Protein AF-A0A940SPJ9-F1 (afdb_monomer)

Sequence (84 aa):
CPLPHADKLLMQGDSDAASEEEIEQYLAQMQPCAVIADPLYRFILPKGTRHIELPHYAFSGRCFERQMQNLTGTNFEAWLQSAQ

Structure (mmCIF, N/CA/C/O backbone):
data_AF-A0A940SPJ9-F1
#
_entry.id   AF-A0A940SPJ9-F1
#
loop_
_atom_site.group_PDB
_atom_site.id
_atom_site.type_symbol
_atom_site.label_atom_id
_atom_site.label_alt_id
_atom_site.label_comp_id
_atom_site.label_asym_id
_atom_site.label_entity_id
_atom_site.label_seq_id
_atom_site.pdbx_PDB_ins_code
_atom_site.Cartn_x
_atom_site.Cartn_y
_atom_site.Cartn_z
_atom_site.occupancy
_atom_site.B_iso_or_equiv
_atom_site.auth_seq_id
_atom_site.auth_comp_id
_atom_site.auth_asym_id
_atom_site.auth_atom_id
_atom_site.pdbx_PDB_model_num
ATOM 1 N N . CYS A 1 1 ? 4.438 28.985 -12.109 1.00 44.03 1 CYS A N 1
ATO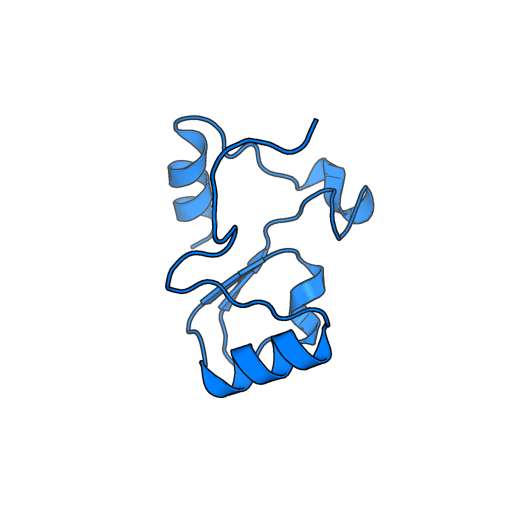M 2 C CA . CYS A 1 1 ? 3.391 28.992 -13.148 1.00 44.03 1 CYS A CA 1
ATOM 3 C C . CYS A 1 1 ? 2.312 28.007 -12.702 1.00 44.03 1 CYS A C 1
ATOM 5 O O . CYS A 1 1 ? 2.609 26.818 -12.721 1.00 44.03 1 CYS A O 1
ATOM 7 N N . PRO A 1 2 ? 1.155 28.446 -12.178 1.00 50.75 2 PRO A N 1
ATOM 8 C CA . PRO A 1 2 ? 0.057 27.523 -11.897 1.00 50.75 2 PRO A CA 1
ATOM 9 C C . PRO A 1 2 ? -0.500 27.002 -13.231 1.00 50.75 2 PRO A C 1
ATOM 11 O O . PRO A 1 2 ? -0.618 27.763 -14.191 1.00 50.75 2 PRO A O 1
ATOM 14 N 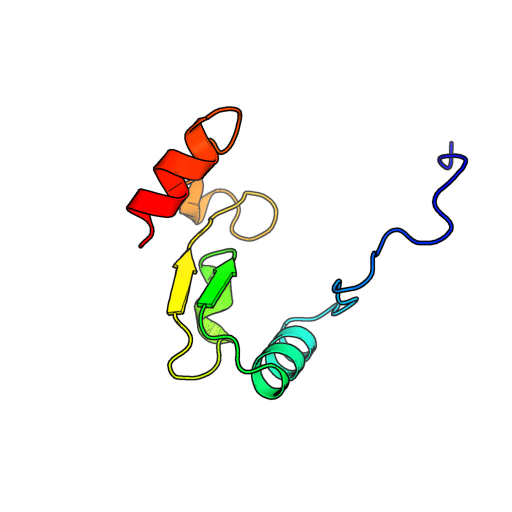N . LEU A 1 3 ? -0.752 25.696 -13.321 1.00 61.94 3 LEU A N 1
ATOM 15 C CA . LEU A 1 3 ? -1.300 25.076 -14.528 1.00 61.94 3 LEU A CA 1
ATOM 16 C C . LEU A 1 3 ? -2.734 25.589 -14.770 1.00 61.94 3 LEU A C 1
ATOM 18 O O . LEU A 1 3 ? -3.494 25.695 -13.810 1.00 61.94 3 LEU A O 1
ATOM 22 N N . PRO A 1 4 ? -3.109 25.924 -16.019 1.00 59.06 4 PRO A N 1
ATOM 23 C CA . PRO A 1 4 ? -4.291 26.738 -16.283 1.00 59.06 4 PRO A CA 1
ATOM 24 C C . PRO A 1 4 ? -5.644 26.055 -16.053 1.00 59.06 4 PRO A C 1
ATOM 26 O O . PRO A 1 4 ? -6.588 26.790 -15.815 1.00 59.06 4 PRO A O 1
ATOM 29 N N . HIS A 1 5 ? -5.780 24.722 -16.058 1.00 61.00 5 HIS A N 1
ATOM 30 C CA . HIS A 1 5 ? -7.083 24.074 -15.836 1.00 61.00 5 HIS A CA 1
ATOM 31 C C . HIS A 1 5 ? -6.975 22.693 -15.178 1.00 61.00 5 HIS A C 1
ATOM 33 O O . HIS A 1 5 ? -6.614 21.717 -15.830 1.00 61.00 5 HIS A O 1
ATOM 39 N N . ALA A 1 6 ? -7.370 22.624 -13.908 1.00 58.09 6 ALA A N 1
ATOM 40 C CA . ALA A 1 6 ? -8.179 21.542 -13.355 1.00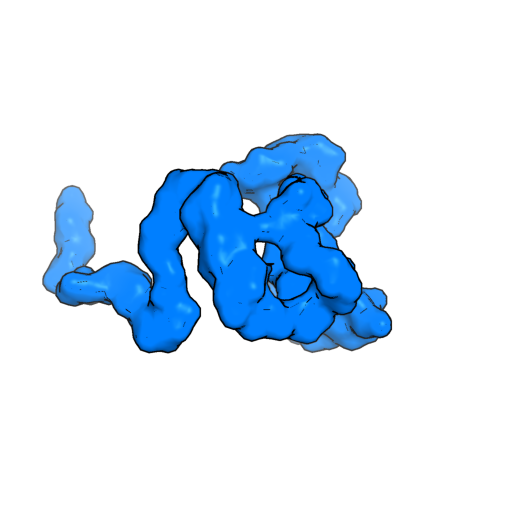 58.09 6 ALA A CA 1
ATOM 41 C C . ALA A 1 6 ? -8.840 22.096 -12.084 1.00 58.09 6 ALA A C 1
ATOM 43 O O . ALA A 1 6 ? -8.192 22.197 -11.046 1.00 58.09 6 ALA A O 1
ATOM 44 N N . ASP A 1 7 ? -10.112 22.500 -12.163 1.00 61.97 7 ASP A N 1
ATOM 45 C CA . ASP A 1 7 ? -10.857 23.065 -11.021 1.00 61.97 7 ASP A CA 1
ATOM 46 C C . ASP A 1 7 ? -10.963 22.082 -9.830 1.00 61.97 7 ASP A C 1
ATOM 48 O O . ASP A 1 7 ? -11.292 22.481 -8.713 1.00 61.97 7 ASP A O 1
ATOM 52 N N . LYS A 1 8 ? -10.629 20.800 -10.052 1.00 66.06 8 LYS A N 1
ATOM 53 C CA . LYS A 1 8 ? -10.358 19.765 -9.047 1.00 66.06 8 LYS A CA 1
ATOM 54 C C . LYS A 1 8 ? -9.274 18.806 -9.550 1.00 66.06 8 LYS A C 1
ATOM 56 O O . LYS A 1 8 ? -9.350 18.345 -10.684 1.00 66.06 8 LYS A O 1
ATOM 61 N N . LEU A 1 9 ? -8.306 18.474 -8.691 1.00 77.69 9 LEU A N 1
ATOM 62 C CA . LEU A 1 9 ? -7.330 17.396 -8.933 1.00 77.69 9 LEU A CA 1
ATOM 63 C C . LEU A 1 9 ? -7.945 16.000 -8.754 1.00 77.69 9 LEU A C 1
ATOM 65 O O . LEU A 1 9 ? -7.481 15.050 -9.370 1.00 77.69 9 LEU A O 1
ATOM 69 N N . LEU A 1 10 ? -8.972 15.900 -7.909 1.00 84.12 10 LEU A N 1
ATOM 70 C CA . LEU A 1 10 ? -9.640 14.653 -7.550 1.00 84.12 10 LEU A CA 1
ATOM 71 C C . LEU A 1 10 ? -10.880 14.431 -8.423 1.00 84.12 10 LEU A C 1
ATOM 73 O O . LEU A 1 10 ? -11.697 15.343 -8.606 1.00 84.12 10 LEU A O 1
ATOM 77 N N . MET A 1 11 ? -11.027 13.216 -8.935 1.00 86.50 11 MET A N 1
ATOM 78 C CA . MET A 1 11 ? -12.175 12.747 -9.703 1.00 86.50 11 MET A CA 1
ATOM 79 C C . MET A 1 11 ? -13.207 12.045 -8.812 1.00 86.50 11 MET A C 1
ATOM 81 O O . MET A 1 11 ? -13.013 11.818 -7.619 1.00 86.50 11 MET A O 1
ATOM 85 N N . GLN A 1 12 ? -14.358 11.704 -9.395 1.00 85.75 12 GLN A N 1
ATOM 86 C CA . GLN A 1 12 ? -15.358 10.894 -8.708 1.00 85.75 12 GLN A CA 1
ATOM 87 C C . GLN A 1 12 ? -14.769 9.521 -8.350 1.00 85.75 12 GLN A C 1
ATOM 89 O O . GLN A 1 12 ? -14.333 8.791 -9.235 1.00 85.75 12 GLN A O 1
ATOM 94 N N . GLY A 1 13 ? -14.819 9.167 -7.065 1.00 84.62 13 GLY A N 1
ATOM 95 C CA . GLY A 1 13 ? -14.245 7.927 -6.534 1.00 84.62 13 GLY A CA 1
ATOM 96 C C . GLY A 1 13 ? -12.918 8.128 -5.802 1.00 84.62 13 GLY A C 1
ATOM 97 O O . GLY A 1 13 ? -12.527 7.245 -5.043 1.00 84.62 13 GLY A O 1
ATOM 98 N N . ASP A 1 14 ? -12.280 9.289 -5.960 1.00 88.94 14 ASP A N 1
ATOM 99 C CA . ASP A 1 14 ? -11.101 9.647 -5.177 1.00 88.94 14 ASP A CA 1
ATOM 100 C C . ASP A 1 14 ? -11.503 10.102 -3.765 1.00 88.94 14 ASP A C 1
ATOM 102 O O . ASP A 1 14 ? -12.581 10.665 -3.554 1.00 88.94 14 ASP A O 1
ATOM 106 N N . SER A 1 15 ? -10.605 9.879 -2.805 1.00 87.56 15 SER A N 1
ATOM 107 C CA . SER A 1 15 ? -10.700 10.391 -1.436 1.00 87.56 15 SER A CA 1
ATOM 108 C C . SER A 1 15 ? -9.628 11.456 -1.206 1.00 87.56 15 SER A C 1
ATOM 110 O O . SER A 1 15 ? -8.531 11.366 -1.759 1.00 87.56 15 SER A O 1
ATOM 112 N N . ASP A 1 16 ? -9.943 12.460 -0.390 1.00 88.12 16 ASP A N 1
ATOM 113 C CA . ASP A 1 16 ? -9.018 13.497 0.073 1.00 88.12 16 ASP A CA 1
ATOM 114 C C . ASP A 1 16 ? -8.378 13.169 1.434 1.00 88.12 16 ASP A C 1
ATOM 116 O O . ASP A 1 16 ? -7.779 14.053 2.044 1.00 88.12 16 ASP A O 1
ATOM 120 N N . ALA A 1 17 ? -8.479 11.909 1.885 1.00 91.38 17 ALA A N 1
ATOM 121 C CA . ALA A 1 17 ? -7.901 11.434 3.140 1.00 91.38 17 ALA A CA 1
ATOM 122 C C . ALA A 1 17 ? -6.425 11.841 3.274 1.00 91.38 17 ALA A C 1
ATOM 124 O O . ALA A 1 17 ? -5.573 11.447 2.471 1.00 91.38 17 ALA A O 1
ATOM 125 N N . ALA A 1 18 ? -6.132 12.630 4.303 1.00 88.50 18 ALA A N 1
ATOM 126 C CA . ALA A 1 18 ? -4.836 13.268 4.499 1.00 88.50 18 ALA A CA 1
ATOM 127 C C . ALA A 1 18 ? -3.981 12.581 5.575 1.00 88.50 18 ALA A C 1
ATOM 129 O O . ALA A 1 18 ? -2.795 12.899 5.704 1.00 88.50 18 ALA A O 1
ATOM 130 N N . SER A 1 19 ? -4.559 11.652 6.343 1.00 92.06 19 SER A N 1
ATOM 131 C CA . SER A 1 19 ? -3.868 10.923 7.407 1.00 92.06 19 SER A CA 1
ATOM 132 C C . SER A 1 19 ? -4.136 9.420 7.361 1.00 92.06 19 SER A C 1
ATOM 134 O O . SER A 1 19 ? -5.099 8.952 6.753 1.00 92.06 19 SER A O 1
ATOM 136 N N . GLU A 1 20 ? -3.268 8.660 8.025 1.00 92.69 20 GLU A N 1
ATOM 137 C CA . GLU A 1 20 ? -3.403 7.210 8.170 1.00 92.69 20 GLU A CA 1
ATOM 138 C C . GLU A 1 20 ? -4.724 6.839 8.867 1.00 92.69 20 GLU A C 1
ATOM 140 O O . GLU A 1 20 ? -5.424 5.932 8.421 1.00 92.69 20 GLU A O 1
ATOM 145 N N . GLU A 1 21 ? -5.122 7.606 9.886 1.00 95.44 21 GLU A N 1
ATOM 146 C CA . GLU A 1 21 ? -6.380 7.421 10.614 1.00 95.44 21 GLU A CA 1
ATOM 147 C C . GLU A 1 21 ? -7.610 7.705 9.742 1.00 95.44 21 GLU A C 1
ATOM 149 O O . GLU A 1 21 ? -8.614 6.997 9.834 1.00 95.44 21 GLU A O 1
ATOM 154 N N . GLU A 1 22 ? -7.553 8.729 8.885 1.00 96.31 22 GLU A N 1
ATOM 155 C CA . GLU A 1 22 ? -8.636 9.019 7.940 1.00 96.31 22 GLU A CA 1
ATOM 156 C C . GLU A 1 22 ? -8.770 7.896 6.906 1.00 96.31 22 GLU A C 1
ATOM 158 O O . GLU A 1 22 ? -9.879 7.428 6.638 1.00 96.31 22 GLU A O 1
ATOM 163 N N . ILE A 1 23 ? -7.646 7.411 6.368 1.00 95.19 23 ILE A N 1
ATOM 164 C CA . ILE A 1 23 ? -7.628 6.273 5.444 1.00 95.19 23 ILE A CA 1
ATOM 165 C C . ILE A 1 23 ? -8.219 5.028 6.120 1.00 95.19 23 ILE A C 1
ATOM 167 O O . ILE A 1 23 ? -9.084 4.376 5.533 1.00 95.19 23 ILE A O 1
ATOM 171 N N . GLU A 1 24 ? -7.804 4.710 7.350 1.00 96.50 24 GLU A N 1
ATOM 172 C CA . GLU A 1 24 ? -8.330 3.572 8.114 1.00 96.50 24 GLU A CA 1
ATOM 173 C C . GLU A 1 24 ? -9.858 3.664 8.274 1.00 96.50 24 GLU A C 1
ATOM 175 O O . GLU A 1 24 ? -10.575 2.691 8.021 1.00 96.50 24 GLU A O 1
ATOM 180 N N . GLN A 1 25 ? -10.382 4.847 8.613 1.00 95.94 25 GLN A N 1
ATOM 181 C CA . GLN A 1 25 ? -11.824 5.082 8.731 1.00 95.94 25 GLN A CA 1
ATOM 182 C C . GLN A 1 25 ? -12.559 4.880 7.402 1.00 95.94 25 GLN A C 1
ATOM 184 O O . GLN A 1 25 ? -13.612 4.233 7.379 1.00 95.94 25 GLN A O 1
ATOM 189 N N . TYR A 1 26 ? -12.013 5.392 6.296 1.00 94.94 26 TYR A N 1
ATOM 190 C CA . TYR A 1 26 ? -12.590 5.186 4.967 1.00 94.94 26 TYR A CA 1
ATOM 191 C C . TYR A 1 26 ? -12.617 3.704 4.585 1.00 94.94 26 TYR A C 1
ATOM 193 O O . TYR A 1 26 ? -13.647 3.202 4.127 1.00 94.94 26 TYR A O 1
ATOM 201 N N . LEU A 1 27 ? -11.521 2.978 4.816 1.00 95.00 27 LEU A N 1
ATOM 202 C CA . LEU A 1 27 ? -11.436 1.549 4.522 1.00 95.00 27 LEU A CA 1
ATOM 203 C C . LEU A 1 27 ? -12.403 0.731 5.388 1.00 95.00 27 LEU A C 1
ATOM 205 O O . LEU A 1 27 ? -13.048 -0.187 4.877 1.00 95.00 27 LEU A O 1
ATOM 209 N N . ALA A 1 28 ? -12.554 1.081 6.668 1.00 94.12 28 ALA A N 1
ATOM 210 C CA . ALA A 1 28 ? -13.497 0.430 7.574 1.00 94.12 28 ALA A CA 1
ATOM 211 C C . ALA A 1 28 ? -14.961 0.619 7.141 1.00 94.12 28 ALA A C 1
ATOM 213 O O . ALA A 1 28 ? -15.766 -0.300 7.289 1.00 94.12 28 ALA A O 1
ATOM 214 N N . GLN A 1 29 ? -15.308 1.782 6.580 1.00 94.12 29 GLN A N 1
ATOM 215 C CA . GLN A 1 29 ? -16.649 2.049 6.048 1.00 94.12 29 GLN A CA 1
ATOM 216 C C . GLN A 1 29 ? -16.889 1.348 4.706 1.00 94.12 29 GLN A C 1
ATOM 218 O O . GLN A 1 29 ? -17.947 0.756 4.498 1.00 94.12 29 GLN A O 1
ATOM 223 N N . MET A 1 30 ? -15.909 1.404 3.801 1.00 93.94 30 MET A N 1
ATOM 224 C CA . MET A 1 30 ? -16.011 0.828 2.459 1.00 93.94 30 MET A CA 1
ATOM 225 C C . MET A 1 30 ? -15.987 -0.708 2.471 1.00 93.94 30 MET A C 1
ATOM 227 O O . MET A 1 30 ? -16.624 -1.327 1.621 1.00 93.94 30 MET A O 1
ATOM 231 N N . GLN A 1 31 ? -15.252 -1.315 3.410 1.00 94.88 31 GLN A N 1
ATOM 232 C CA . GLN A 1 31 ? -14.983 -2.757 3.492 1.00 94.88 31 GLN A CA 1
ATOM 233 C C . GLN A 1 31 ? -14.589 -3.387 2.142 1.00 94.88 31 GLN A C 1
ATOM 235 O O . GLN A 1 31 ? -15.284 -4.270 1.627 1.00 94.88 31 GLN A O 1
ATOM 240 N N . PRO A 1 32 ? -13.473 -2.944 1.537 1.00 95.69 32 PRO A N 1
ATOM 241 C CA . PRO A 1 32 ? -13.046 -3.457 0.246 1.00 95.69 32 PRO A CA 1
ATOM 242 C C . PRO A 1 32 ? -12.641 -4.933 0.332 1.00 95.69 32 PRO A C 1
ATOM 244 O O . PRO A 1 32 ? -11.997 -5.379 1.287 1.00 95.69 32 PRO A O 1
ATOM 247 N N . CYS A 1 33 ? -12.960 -5.691 -0.720 1.00 95.62 33 CYS A N 1
ATOM 248 C CA . CYS A 1 33 ? -12.524 -7.081 -0.852 1.00 95.62 33 CYS A CA 1
ATOM 249 C C . CYS A 1 33 ? -11.006 -7.192 -1.072 1.00 95.62 33 CYS A C 1
ATOM 251 O O . CYS A 1 33 ? -10.382 -8.135 -0.584 1.00 95.62 33 CYS A O 1
ATOM 253 N N . ALA A 1 34 ? -10.409 -6.222 -1.768 1.00 95.25 34 ALA A N 1
ATOM 254 C CA . ALA A 1 34 ? -8.978 -6.139 -2.011 1.00 95.25 34 ALA A CA 1
ATOM 255 C C . ALA A 1 34 ? -8.495 -4.682 -2.036 1.00 95.25 34 ALA A C 1
ATOM 257 O O . ALA A 1 34 ? -9.227 -3.792 -2.466 1.00 95.25 34 ALA A O 1
ATOM 258 N N . VAL A 1 35 ? -7.252 -4.461 -1.609 1.00 95.75 35 VAL A N 1
ATOM 259 C CA . VAL A 1 35 ? -6.563 -3.164 -1.646 1.00 9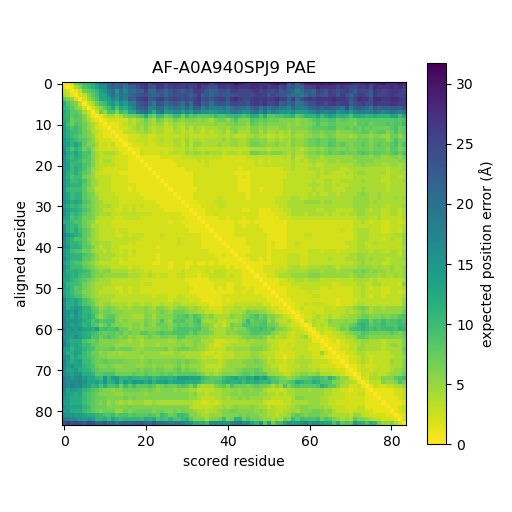5.75 35 VAL A CA 1
ATOM 260 C C . VAL A 1 35 ? -5.207 -3.342 -2.318 1.00 95.75 35 VAL A C 1
ATOM 262 O O . VAL A 1 35 ? -4.416 -4.183 -1.894 1.00 95.75 35 VAL A O 1
ATOM 265 N N . ILE A 1 36 ? -4.945 -2.541 -3.353 1.00 94.25 36 ILE A N 1
ATOM 266 C CA . ILE A 1 36 ? -3.628 -2.413 -3.986 1.00 94.25 36 ILE A CA 1
ATOM 267 C C . ILE A 1 36 ? -2.975 -1.158 -3.416 1.00 94.25 36 ILE A C 1
ATOM 269 O O . ILE A 1 36 ? -3.426 -0.052 -3.702 1.00 94.25 36 ILE A O 1
ATOM 273 N N . ALA A 1 37 ? -1.948 -1.324 -2.588 1.00 93.56 37 ALA A N 1
ATOM 274 C CA . ALA A 1 37 ? -1.284 -0.205 -1.924 1.00 93.56 37 ALA A CA 1
ATOM 275 C C . ALA A 1 37 ? 0.126 -0.587 -1.470 1.00 93.56 37 ALA A C 1
ATOM 277 O O . ALA A 1 37 ? 0.498 -1.765 -1.472 1.00 93.56 37 ALA A O 1
ATOM 278 N N . ASP A 1 38 ? 0.892 0.410 -1.034 1.00 93.88 38 ASP A N 1
ATOM 279 C CA . ASP A 1 38 ? 2.215 0.199 -0.455 1.00 93.88 38 ASP A CA 1
ATOM 280 C C . ASP A 1 38 ? 2.176 -0.842 0.686 1.00 93.88 38 ASP A C 1
ATOM 282 O O . ASP A 1 38 ? 1.189 -0.900 1.431 1.00 93.88 38 ASP A O 1
ATOM 286 N N . PRO A 1 39 ? 3.232 -1.663 0.859 1.00 93.31 39 PRO A N 1
ATOM 287 C CA . PRO A 1 39 ? 3.305 -2.657 1.923 1.00 93.31 39 PRO A CA 1
ATOM 288 C C . PRO A 1 39 ? 2.975 -2.118 3.321 1.00 93.31 39 PRO A C 1
ATOM 290 O O . PRO A 1 39 ? 2.497 -2.883 4.158 1.00 93.31 39 PRO A O 1
ATOM 293 N N . LEU A 1 40 ? 3.204 -0.833 3.595 1.00 93.00 40 LEU A N 1
ATOM 294 C CA . LEU A 1 40 ? 2.908 -0.223 4.893 1.00 93.00 40 LEU A CA 1
ATOM 295 C C . LEU A 1 40 ? 1.406 -0.097 5.199 1.00 93.00 40 LEU A C 1
ATOM 297 O O . LEU A 1 40 ? 1.041 -0.080 6.369 1.00 93.00 40 LEU A O 1
ATOM 301 N N . TYR A 1 41 ? 0.521 -0.132 4.196 1.00 94.00 41 TYR A N 1
ATOM 302 C CA . TYR A 1 41 ? -0.931 -0.083 4.427 1.00 94.00 41 TYR A CA 1
ATOM 303 C C . TYR A 1 41 ? -1.461 -1.297 5.197 1.00 94.00 41 TYR A C 1
ATOM 305 O O . TYR A 1 41 ? -2.545 -1.221 5.765 1.00 94.00 41 TYR A O 1
ATOM 313 N N . ARG A 1 42 ? -0.696 -2.399 5.278 1.00 94.06 42 ARG A N 1
ATOM 314 C CA . ARG A 1 42 ? -1.082 -3.640 5.976 1.00 94.06 42 ARG A CA 1
ATOM 315 C C . ARG A 1 42 ? -1.586 -3.424 7.408 1.00 94.06 42 ARG A C 1
ATOM 317 O O . ARG A 1 42 ? -2.328 -4.258 7.915 1.00 94.06 42 ARG A O 1
ATOM 324 N N . PHE A 1 43 ? -1.143 -2.352 8.068 1.00 93.88 43 PHE A N 1
ATOM 325 C CA . PHE A 1 43 ? -1.464 -2.062 9.465 1.00 93.88 43 PHE A CA 1
ATOM 326 C C . PHE A 1 43 ? -2.836 -1.407 9.653 1.00 93.88 43 PHE A C 1
ATOM 328 O O . PHE A 1 43 ? -3.380 -1.495 10.748 1.00 93.88 43 PHE A O 1
ATOM 335 N N . ILE A 1 44 ? -3.408 -0.837 8.588 1.00 95.19 44 ILE A N 1
ATOM 336 C CA . ILE A 1 44 ? -4.690 -0.116 8.609 1.00 95.19 44 ILE A CA 1
ATOM 337 C C . ILE A 1 44 ? -5.781 -0.777 7.763 1.00 95.19 44 ILE A C 1
ATOM 339 O O . ILE A 1 44 ? -6.863 -0.221 7.574 1.00 95.19 44 ILE A O 1
ATOM 343 N N . LEU A 1 45 ? -5.508 -1.958 7.198 1.00 96.62 45 LEU A N 1
ATOM 344 C CA . LEU A 1 45 ? -6.509 -2.666 6.409 1.00 96.62 45 LEU A CA 1
ATOM 345 C C . LEU A 1 45 ? -7.554 -3.333 7.315 1.00 96.62 45 LEU A C 1
ATOM 347 O O . LEU A 1 45 ? -7.199 -3.948 8.327 1.00 96.62 45 LEU A O 1
ATOM 351 N N . PRO A 1 46 ? -8.840 -3.318 6.920 1.00 95.94 46 PRO A N 1
ATOM 352 C CA . PRO A 1 46 ? -9.868 -4.097 7.589 1.00 95.94 46 PRO A CA 1
ATOM 353 C C . PRO A 1 46 ? -9.540 -5.595 7.590 1.00 95.94 46 PRO A C 1
ATOM 355 O O . PRO A 1 46 ? -8.915 -6.140 6.674 1.00 95.94 46 PRO A O 1
ATOM 358 N N . LYS A 1 47 ? -10.010 -6.306 8.618 1.00 93.88 47 LYS A N 1
ATOM 359 C CA . LYS A 1 47 ? -9.816 -7.759 8.713 1.00 93.88 47 LYS A CA 1
ATOM 360 C C . LYS A 1 47 ? -10.476 -8.468 7.531 1.00 93.88 47 LYS A C 1
ATOM 362 O O . LYS A 1 47 ? -11.653 -8.265 7.259 1.00 93.88 47 LYS A O 1
ATOM 367 N N . GLY A 1 48 ? -9.728 -9.361 6.888 1.00 92.31 48 GLY A N 1
ATOM 368 C CA . GLY A 1 48 ? -10.215 -10.146 5.751 1.00 92.31 48 GLY A CA 1
ATOM 369 C C . GLY A 1 48 ? -10.101 -9.439 4.399 1.00 92.31 48 GLY A C 1
ATOM 370 O O . GLY A 1 48 ? -10.321 -10.086 3.378 1.00 92.31 48 GLY A O 1
ATOM 371 N N . THR A 1 49 ? -9.701 -8.164 4.365 1.00 96.81 49 THR A N 1
ATOM 372 C CA . THR A 1 49 ? -9.333 -7.490 3.118 1.00 96.81 49 THR A CA 1
ATOM 373 C C . THR A 1 49 ? -8.055 -8.110 2.560 1.00 96.81 49 THR A C 1
ATOM 375 O O . THR A 1 49 ? -7.045 -8.245 3.254 1.00 96.81 49 THR A O 1
ATOM 378 N N . ARG A 1 50 ? -8.085 -8.481 1.278 1.00 95.94 50 ARG A N 1
ATOM 379 C CA . ARG A 1 50 ? -6.905 -8.974 0.569 1.00 95.94 50 ARG A CA 1
ATOM 380 C C . ARG A 1 50 ? -5.951 -7.814 0.283 1.00 95.94 50 ARG A C 1
ATOM 382 O O . ARG A 1 50 ? -6.301 -6.896 -0.453 1.00 95.94 50 ARG A O 1
ATOM 389 N N . HIS A 1 51 ? -4.729 -7.876 0.800 1.00 95.44 51 HIS A N 1
ATOM 390 C CA . HIS A 1 51 ? -3.690 -6.898 0.469 1.00 95.44 51 HIS A CA 1
ATOM 391 C C . HIS A 1 51 ? -2.890 -7.354 -0.750 1.00 95.44 51 HIS A C 1
ATOM 393 O O . HIS A 1 51 ? -2.324 -8.446 -0.752 1.00 95.44 51 HIS A O 1
ATOM 399 N N . ILE A 1 52 ? -2.849 -6.517 -1.782 1.00 94.62 52 ILE A N 1
ATOM 400 C CA . ILE A 1 52 ? -1.946 -6.642 -2.922 1.00 94.62 52 ILE A CA 1
ATOM 401 C C . ILE A 1 52 ? -0.862 -5.580 -2.743 1.00 94.62 52 ILE A C 1
ATOM 403 O O . ILE A 1 52 ? -1.103 -4.384 -2.917 1.00 94.62 52 ILE A O 1
ATOM 407 N N . GLU A 1 53 ? 0.325 -6.021 -2.341 1.00 93.12 53 GLU A N 1
ATOM 408 C CA . GLU A 1 53 ? 1.443 -5.123 -2.072 1.00 93.12 53 GLU A CA 1
ATOM 409 C C . GLU A 1 53 ? 1.988 -4.524 -3.377 1.00 93.12 53 GLU A C 1
ATOM 411 O O . GLU A 1 53 ? 2.420 -5.241 -4.281 1.00 93.12 53 GLU A O 1
ATOM 416 N N . LEU A 1 54 ? 1.995 -3.193 -3.457 1.00 93.25 54 LEU A N 1
ATOM 417 C CA . LEU A 1 54 ? 2.593 -2.435 -4.551 1.00 93.25 54 LEU A CA 1
ATOM 418 C C . LEU A 1 54 ? 3.551 -1.381 -3.975 1.00 93.25 54 LEU A C 1
ATOM 420 O O . LEU A 1 54 ? 3.147 -0.239 -3.747 1.00 93.25 54 LEU A O 1
ATOM 424 N N . PRO A 1 55 ? 4.811 -1.753 -3.684 1.00 92.12 55 PRO A N 1
ATOM 425 C CA . PRO A 1 55 ? 5.776 -0.823 -3.116 1.00 92.12 55 PRO A CA 1
ATOM 426 C C . PRO A 1 55 ? 6.081 0.319 -4.082 1.00 92.12 55 PRO A C 1
ATOM 428 O O . PRO A 1 55 ? 6.282 0.099 -5.279 1.00 92.12 55 PRO A O 1
ATOM 431 N N . HIS A 1 56 ? 6.171 1.536 -3.548 1.00 88.06 56 HIS A N 1
ATOM 432 C CA . HIS A 1 56 ? 6.553 2.711 -4.324 1.00 88.06 56 HIS A CA 1
ATOM 433 C C . HIS A 1 56 ? 7.414 3.685 -3.511 1.00 88.06 56 HIS A C 1
ATOM 435 O O . HIS A 1 56 ? 7.305 3.809 -2.292 1.00 88.06 56 HIS A O 1
ATOM 441 N N . TYR A 1 57 ? 8.278 4.427 -4.209 1.00 86.56 57 TYR A N 1
ATOM 442 C CA . TYR A 1 57 ? 9.268 5.304 -3.576 1.00 86.56 57 TYR A CA 1
ATOM 443 C C . TYR A 1 57 ? 8.684 6.405 -2.694 1.00 86.56 57 TYR A C 1
ATOM 445 O O . TYR A 1 57 ? 9.330 6.803 -1.729 1.00 86.56 57 TYR A O 1
ATOM 453 N N . ALA A 1 58 ? 7.499 6.913 -3.032 1.00 84.94 58 ALA A N 1
ATOM 454 C CA . ALA A 1 58 ? 6.919 8.059 -2.337 1.00 84.94 58 ALA A CA 1
ATOM 455 C C . ALA A 1 58 ? 6.477 7.748 -0.896 1.00 84.94 58 ALA A C 1
ATOM 457 O O . ALA A 1 58 ? 6.273 8.689 -0.137 1.00 84.94 58 ALA A O 1
ATOM 458 N N . PHE A 1 59 ? 6.350 6.468 -0.516 1.00 81.81 59 PHE A N 1
ATOM 459 C CA . PHE A 1 59 ? 5.908 6.078 0.825 1.00 81.81 59 PHE A CA 1
ATOM 460 C C . PHE A 1 59 ? 6.959 5.242 1.559 1.00 81.81 59 PHE A C 1
ATOM 462 O O . PHE A 1 59 ? 7.627 5.742 2.462 1.00 81.81 59 PHE A O 1
ATOM 469 N N . SER A 1 60 ? 7.196 4.001 1.132 1.00 84.44 60 SER A N 1
ATOM 470 C CA . SER A 1 60 ? 8.153 3.110 1.802 1.00 84.44 60 SER A CA 1
ATOM 471 C C . SER A 1 60 ? 9.618 3.308 1.382 1.00 84.44 60 SER A C 1
ATOM 473 O O . SER A 1 60 ? 10.533 2.706 1.957 1.00 84.44 60 SER A O 1
ATOM 475 N N . GLY A 1 61 ? 9.873 4.182 0.403 1.00 83.94 61 GLY A N 1
ATOM 476 C CA . GLY A 1 61 ? 11.216 4.567 -0.022 1.00 83.94 61 GLY A CA 1
ATOM 477 C C . GLY A 1 61 ? 12.067 3.381 -0.485 1.00 83.94 61 GLY A C 1
ATOM 478 O O . GLY A 1 61 ? 11.606 2.480 -1.182 1.00 83.94 61 GLY A O 1
ATOM 479 N N . ARG A 1 62 ? 13.348 3.376 -0.097 1.00 90.38 62 ARG A N 1
ATOM 480 C CA . ARG A 1 62 ? 14.311 2.334 -0.507 1.00 90.38 62 ARG A CA 1
ATOM 481 C C . ARG A 1 62 ? 14.132 0.995 0.213 1.00 90.38 62 ARG A C 1
ATOM 483 O O . ARG A 1 62 ? 14.772 0.025 -0.182 1.00 90.38 62 ARG A O 1
ATOM 490 N N . CYS A 1 63 ? 13.274 0.907 1.234 1.00 89.50 63 CYS A N 1
ATOM 491 C CA . CYS A 1 63 ? 13.053 -0.338 1.979 1.00 89.50 63 CYS A CA 1
ATOM 492 C C . CYS A 1 63 ? 12.588 -1.485 1.066 1.00 89.50 63 CYS A C 1
ATOM 494 O O . CYS A 1 63 ? 12.955 -2.636 1.295 1.00 89.50 63 CYS A O 1
ATOM 496 N N . PHE A 1 64 ? 11.851 -1.158 -0.001 1.00 89.56 64 PHE A N 1
ATOM 497 C CA . PHE A 1 64 ? 11.287 -2.121 -0.949 1.00 89.56 64 PHE A CA 1
ATOM 498 C C . PHE A 1 64 ? 11.761 -1.907 -2.393 1.00 89.56 64 PHE A C 1
ATOM 500 O O . PHE A 1 64 ? 11.159 -2.440 -3.318 1.00 89.56 64 PHE A O 1
ATOM 507 N N . GLU A 1 65 ? 12.862 -1.178 -2.611 1.00 89.75 65 GLU A N 1
ATOM 508 C CA . GLU A 1 65 ? 13.384 -0.839 -3.951 1.00 89.75 65 GLU A CA 1
ATOM 509 C C . GLU A 1 65 ? 13.510 -2.062 -4.874 1.00 89.75 65 GLU A C 1
ATOM 511 O O . GLU A 1 65 ? 13.101 -2.021 -6.030 1.00 89.75 65 GLU A O 1
ATOM 516 N N . ARG A 1 66 ? 13.998 -3.192 -4.349 1.00 90.88 66 ARG A N 1
ATOM 517 C CA . ARG A 1 66 ? 14.180 -4.434 -5.126 1.00 90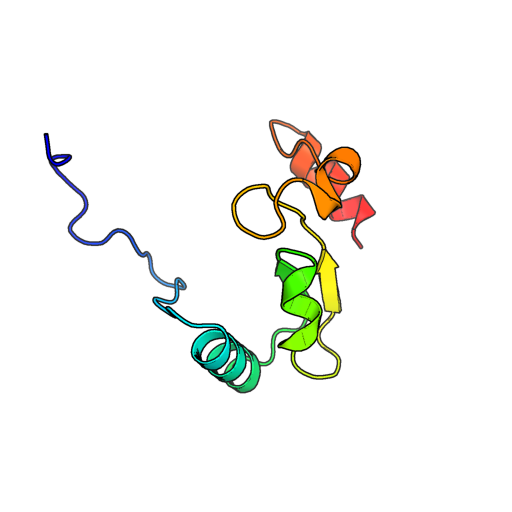.88 66 ARG A CA 1
ATOM 518 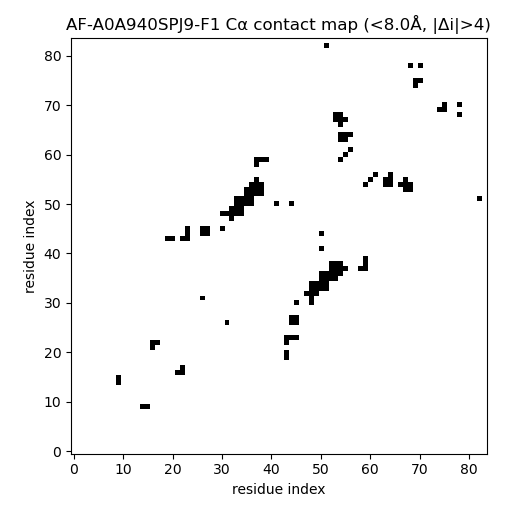C C . ARG A 1 66 ? 12.880 -5.166 -5.471 1.00 90.88 66 ARG A C 1
ATOM 520 O O . ARG A 1 66 ? 12.921 -6.121 -6.237 1.00 90.88 66 ARG A O 1
ATOM 527 N N . GLN A 1 67 ? 11.765 -4.773 -4.865 1.00 90.12 67 GLN A N 1
ATOM 528 C CA . GLN A 1 67 ? 10.454 -5.409 -5.016 1.00 90.12 67 GLN A CA 1
ATOM 529 C C . GLN A 1 67 ? 9.504 -4.554 -5.869 1.00 90.12 67 GLN A C 1
ATOM 531 O O . GLN A 1 67 ? 8.402 -4.999 -6.191 1.00 90.12 67 GLN A O 1
ATOM 536 N N . MET A 1 68 ? 9.929 -3.341 -6.246 1.00 90.56 68 MET A N 1
ATOM 537 C CA . MET A 1 68 ? 9.146 -2.436 -7.081 1.00 90.56 68 MET A CA 1
ATOM 538 C C . MET A 1 68 ? 9.000 -2.990 -8.492 1.00 90.56 68 MET A C 1
ATOM 540 O O . MET A 1 68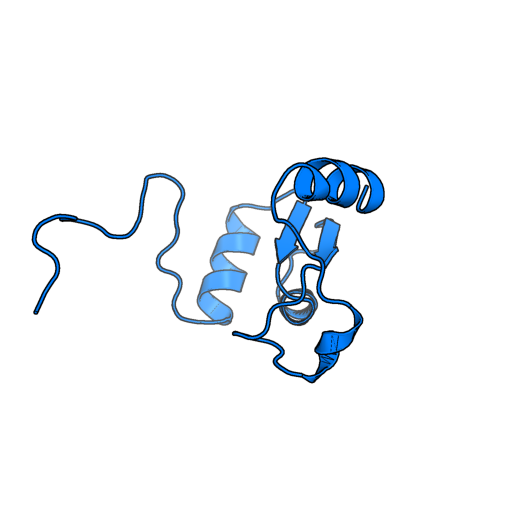 ? 9.970 -3.377 -9.144 1.00 90.56 68 MET A O 1
ATOM 544 N N . GLN A 1 69 ? 7.758 -3.006 -8.958 1.00 88.19 69 GLN A N 1
ATOM 545 C CA . GLN A 1 69 ? 7.389 -3.562 -10.249 1.00 88.19 69 GLN A CA 1
ATOM 546 C C . 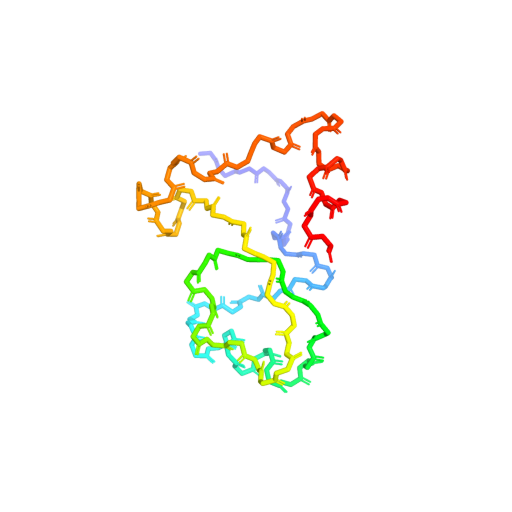GLN A 1 69 ? 7.396 -2.466 -11.309 1.00 88.19 69 GLN A C 1
ATOM 548 O O . GLN A 1 69 ? 6.945 -1.344 -11.073 1.00 88.19 69 GLN A O 1
ATOM 553 N N . ASN A 1 70 ? 7.881 -2.793 -12.506 1.00 88.62 70 ASN A N 1
ATOM 554 C CA . ASN A 1 70 ? 7.697 -1.921 -13.656 1.00 88.62 70 ASN A CA 1
ATOM 555 C C . ASN A 1 70 ? 6.289 -2.144 -14.220 1.00 88.62 70 ASN A C 1
ATOM 557 O O . ASN A 1 70 ? 6.058 -3.131 -14.907 1.00 88.62 70 ASN A O 1
ATOM 561 N N . LEU A 1 71 ? 5.370 -1.217 -13.955 1.00 89.44 71 LEU A N 1
ATOM 562 C CA . LEU A 1 71 ? 3.978 -1.297 -14.417 1.00 89.44 71 LEU A CA 1
ATOM 563 C C . LEU A 1 71 ? 3.736 -0.637 -15.784 1.00 89.44 71 LEU A C 1
ATOM 565 O O . LEU A 1 71 ? 2.594 -0.470 -16.197 1.00 89.44 71 LEU A O 1
ATOM 569 N N . THR A 1 72 ? 4.786 -0.214 -16.491 1.00 88.31 72 THR A N 1
ATOM 570 C CA . THR A 1 72 ? 4.628 0.463 -17.787 1.00 88.31 72 THR A CA 1
ATOM 571 C C . THR A 1 72 ? 4.372 -0.529 -18.925 1.00 88.31 72 THR A C 1
ATOM 573 O O . THR A 1 72 ? 4.904 -1.643 -18.933 1.00 88.31 72 THR A O 1
ATOM 576 N N . GLY A 1 73 ? 3.579 -0.114 -19.918 1.00 84.06 73 GLY A N 1
ATOM 577 C CA . GLY A 1 73 ? 3.248 -0.940 -21.083 1.00 84.06 73 GLY A CA 1
ATOM 578 C C . GLY A 1 73 ? 2.370 -2.140 -20.717 1.00 84.06 73 GLY A C 1
ATOM 579 O O . GLY A 1 73 ? 1.471 -2.019 -19.899 1.00 84.06 73 GLY A O 1
ATOM 580 N N . THR A 1 74 ? 2.650 -3.305 -21.303 1.00 79.44 74 THR A N 1
ATOM 581 C CA . THR A 1 74 ? 1.903 -4.562 -21.076 1.00 79.44 74 THR A CA 1
ATOM 582 C C . THR A 1 74 ? 2.242 -5.259 -19.754 1.00 79.44 74 THR A C 1
ATOM 584 O O . THR A 1 74 ? 1.786 -6.373 -19.496 1.00 79.44 74 THR A O 1
ATOM 587 N N . ASN A 1 75 ? 3.114 -4.663 -18.937 1.00 88.12 75 ASN A N 1
ATOM 588 C CA . ASN A 1 75 ? 3.581 -5.282 -17.701 1.00 88.12 75 ASN A CA 1
ATOM 589 C C . ASN A 1 75 ? 2.556 -5.174 -16.566 1.00 88.12 75 ASN A C 1
ATOM 591 O O . ASN A 1 75 ? 2.631 -5.957 -15.624 1.00 88.12 75 ASN A O 1
ATOM 595 N N . PHE A 1 76 ? 1.598 -4.243 -16.650 1.00 88.94 76 PHE A N 1
ATOM 596 C CA . PHE A 1 76 ? 0.563 -4.086 -15.630 1.00 88.94 76 PHE A CA 1
ATOM 597 C C . PHE A 1 76 ? -0.348 -5.314 -15.552 1.00 88.94 76 PHE A C 1
ATOM 599 O O . PHE A 1 76 ? -0.543 -5.863 -14.472 1.00 88.94 76 PHE A O 1
ATOM 606 N N . GLU A 1 77 ? -0.864 -5.785 -16.686 1.00 88.38 77 GLU A N 1
ATOM 607 C CA . GLU A 1 77 ? -1.770 -6.934 -16.740 1.00 88.38 77 GLU A CA 1
ATOM 608 C C . GLU A 1 77 ? -1.061 -8.220 -16.314 1.00 88.38 77 GLU A C 1
ATOM 610 O O . GLU A 1 77 ? -1.611 -9.004 -15.538 1.00 88.38 77 GLU A O 1
ATOM 615 N N . ALA A 1 78 ? 0.176 -8.416 -16.784 1.00 88.75 78 ALA A N 1
ATOM 616 C CA . ALA A 1 78 ? 1.004 -9.555 -16.399 1.00 88.75 78 ALA A CA 1
ATOM 617 C C . ALA A 1 78 ? 1.287 -9.555 -14.888 1.00 88.75 78 ALA A C 1
ATOM 619 O O . ALA A 1 78 ? 1.162 -10.587 -14.227 1.00 88.75 78 ALA A O 1
ATOM 620 N N . TRP A 1 79 ? 1.613 -8.386 -14.328 1.00 90.44 79 TRP A N 1
ATOM 621 C CA . TRP A 1 79 ? 1.796 -8.230 -12.891 1.00 90.44 79 TRP A CA 1
ATOM 622 C C . TRP A 1 79 ? 0.500 -8.508 -12.122 1.00 90.44 79 TRP A C 1
ATOM 624 O O . TRP A 1 79 ? 0.516 -9.298 -11.179 1.00 90.44 79 TRP A O 1
ATOM 634 N N . LEU A 1 80 ? -0.626 -7.931 -12.547 1.00 87.25 80 LEU A N 1
ATOM 635 C CA . LEU A 1 80 ? -1.908 -8.078 -11.862 1.00 87.25 80 LEU A CA 1
ATOM 636 C C . LEU A 1 80 ? -2.350 -9.546 -11.791 1.00 87.25 80 LEU A C 1
ATOM 638 O O . LEU A 1 80 ? -2.827 -9.983 -10.749 1.00 87.25 80 LEU A O 1
ATOM 642 N N . GLN A 1 81 ? -2.138 -10.319 -12.860 1.00 86.94 81 GLN A N 1
ATOM 643 C CA . GLN A 1 81 ? -2.405 -11.763 -12.877 1.00 86.94 81 GLN A CA 1
ATOM 644 C C . GLN A 1 81 ? -1.478 -12.547 -11.939 1.00 86.94 81 GLN A C 1
ATOM 646 O O . GLN A 1 81 ? -1.908 -13.522 -11.335 1.00 86.94 81 GLN A O 1
ATOM 651 N N . SER A 1 82 ? -0.218 -12.128 -11.792 1.00 85.44 82 SER A N 1
ATOM 652 C CA . SER A 1 82 ? 0.728 -12.756 -10.856 1.00 85.44 82 SER A CA 1
ATOM 653 C C . SER A 1 82 ? 0.469 -12.397 -9.388 1.00 85.44 82 SER A C 1
ATOM 655 O O . SER A 1 82 ? 0.913 -13.108 -8.491 1.00 85.44 82 SER A O 1
ATOM 657 N N . ALA A 1 83 ? -0.237 -11.289 -9.151 1.00 79.94 83 ALA A N 1
ATOM 658 C CA . ALA A 1 83 ? -0.602 -10.797 -7.829 1.00 79.94 83 ALA A CA 1
ATOM 659 C C . ALA A 1 83 ? -1.918 -11.408 -7.294 1.00 79.94 83 ALA A C 1
ATOM 661 O O . ALA A 1 83 ? -2.309 -11.102 -6.159 1.00 79.94 83 ALA A O 1
ATOM 662 N N . GLN A 1 84 ? -2.599 -12.240 -8.103 1.00 61.41 84 GLN A N 1
ATOM 663 C CA . GLN A 1 84 ? -3.816 -13.008 -7.779 1.00 61.41 84 GLN A CA 1
ATOM 664 C C . GLN A 1 84 ? -3.534 -14.317 -7.041 1.00 61.41 84 GLN A C 1
ATOM 666 O O . GLN A 1 84 ? -4.424 -14.678 -6.230 1.00 61.41 84 GLN A O 1
#

Secondary structure (DSSP, 8-state):
---S--S-SPPTT-----SHHHHHHHHHHH--SEEEE-GGGGGTSPTTPEEEE---TTTTGGGGGGG----STTHHHHHHHHT-

pLDDT: mean 87.25, std 11.11, range [44.03, 96.81]

Foldseek 3Di:
DPDDDDPDPDDPPDDPDDDLVSVLVVQVVVVALEDEEAPVNVVSHDPNHHYQHAHDCVPPRPPCVVVHFDCPDPRVVVVVVVSD

Solvent-accessible surface area (backbone atoms only — not c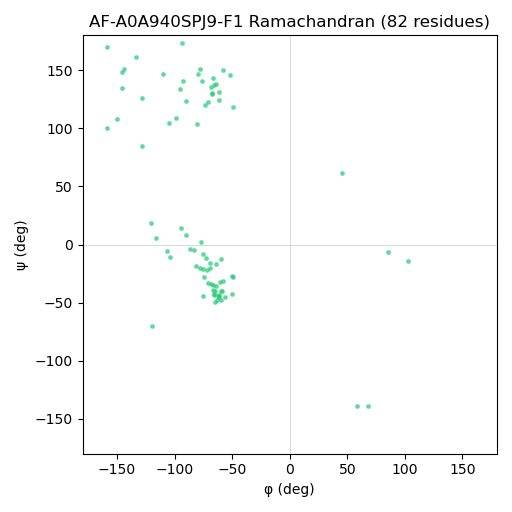omparable to full-atom values): 5493 Å² total; per-residue (Å²): 132,83,80,93,82,64,104,56,93,68,58,94,89,62,78,85,66,84,46,72,69,49,44,27,52,52,39,60,71,66,59,53,72,60,47,82,39,42,63,77,53,70,81,52,57,49,90,86,40,42,78,38,73,46,46,45,63,93,76,65,34,77,84,42,56,93,70,46,74,73,57,66,80,78,36,38,64,57,48,55,64,73,69,107

Mean predicted aligned error: 6.29 Å

Nearest PDB structures (foldseek):
  8gkm-assembly1_A  TM=6.114E-01  e=2.232E+00  Actinoplanes teichomyceticus
  8gkm-assembly2_B  TM=5.907E-01  e=2.932E+00  Actinoplanes teichomyceticus
  8gic-assembly1_A  TM=5.787E-01  e=2.558E+00  Actinoplanes teichomyceticus
  8glc-assembly1_B  TM=5.596E-01  e=2.739E+00  Actinoplanes
  8gj4-assembly1_A  TM=5.850E-01  e=2.932E+00  Actinoplanes teichomyceticus

Radius of gyration: 15.18 Å; Cα contacts (8 Å, |Δi|>4): 72; chains: 1; bounding box: 31×42×32 Å